Protein AF-A0A183CIY3-F1 (afdb_monomer_lite)

Foldseek 3Di:
DPPDQLLSQLQVCVVVVVVVSNVVSLVPDAVVCCDDPNVVVNVVSLVVDDPVSVVSNVVSNCVHPVDD

Sequence (68 aa):
MSDKSAICKFRLADQCGNIGMKEQLLKQMTKEDFCGENYLDNLSENNKLGPEAVKELSERHMELFGTK

pLDDT: mean 85.68, std 11.83, range [37.66, 96.06]

Organism: Globodera pallida (NCBI:txid36090)

Radius of gyration: 11.33 Å; chains: 1; bounding box: 23×24×37 Å

Structure (mmCIF, N/CA/C/O backbone):
data_AF-A0A183CIY3-F1
#
_entry.id   AF-A0A183CIY3-F1
#
loop_
_atom_site.group_PDB
_atom_site.id
_atom_site.type_symbol
_atom_site.label_atom_id
_atom_site.label_alt_id
_atom_site.label_comp_id
_atom_site.label_asym_id
_atom_site.label_entity_id
_atom_site.label_seq_id
_atom_site.pdbx_PDB_ins_code
_atom_site.Cartn_x
_atom_site.Cartn_y
_atom_site.Cartn_z
_atom_site.occupancy
_atom_site.B_iso_or_equiv
_atom_site.auth_seq_id
_atom_site.auth_comp_id
_atom_site.auth_asym_id
_atom_site.auth_atom_id
_atom_site.pdbx_PDB_model_num
ATOM 1 N N . MET A 1 1 ? -12.851 -5.072 -18.061 1.00 37.66 1 MET A N 1
ATOM 2 C CA . MET A 1 1 ? -11.654 -4.310 -17.654 1.00 37.66 1 MET A CA 1
ATOM 3 C C . MET A 1 1 ? -11.529 -4.547 -16.165 1.00 37.66 1 MET A C 1
ATOM 5 O O . MET A 1 1 ? -12.448 -4.160 -15.464 1.00 37.66 1 MET A O 1
ATOM 9 N N . SER A 1 2 ? -10.525 -5.287 -15.691 1.00 50.44 2 SER A N 1
ATOM 10 C CA . SER A 1 2 ? -10.313 -5.391 -14.241 1.00 50.44 2 SER A CA 1
ATOM 11 C C . SER A 1 2 ? -9.979 -3.987 -13.755 1.00 50.44 2 SER A C 1
ATOM 13 O O . SER A 1 2 ? -8.945 -3.446 -14.161 1.00 50.44 2 SER A O 1
ATOM 15 N N . ASP A 1 3 ? -10.864 -3.369 -12.977 1.00 65.19 3 ASP A N 1
ATO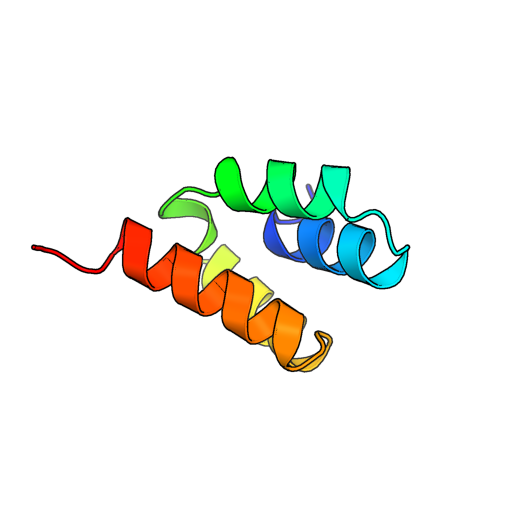M 16 C CA . ASP A 1 3 ? -10.545 -2.114 -12.312 1.00 65.19 3 ASP A CA 1
ATOM 17 C C . ASP A 1 3 ? -9.344 -2.388 -11.411 1.00 65.19 3 ASP A C 1
ATOM 19 O O . ASP A 1 3 ? -9.417 -3.155 -10.456 1.00 65.19 3 ASP A O 1
ATOM 23 N N . LYS A 1 4 ? -8.181 -1.850 -11.790 1.00 75.88 4 LYS A N 1
ATOM 24 C CA . LYS A 1 4 ? -6.945 -2.050 -11.031 1.00 75.88 4 LYS A CA 1
ATOM 25 C C . LYS A 1 4 ? -7.156 -1.523 -9.612 1.00 75.88 4 LYS A C 1
ATOM 27 O O . LYS A 1 4 ? -7.587 -0.371 -9.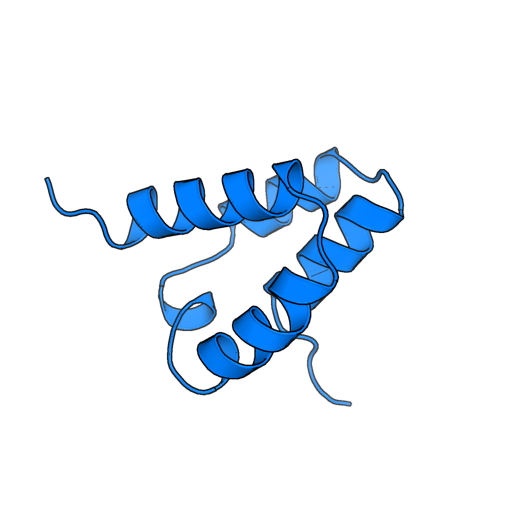460 1.00 75.88 4 LYS A O 1
ATOM 32 N N . SER A 1 5 ? -6.794 -2.333 -8.616 1.00 85.88 5 SER A N 1
ATOM 33 C CA . SER A 1 5 ? -6.833 -1.949 -7.203 1.00 85.88 5 SER A CA 1
ATOM 34 C C . SER A 1 5 ? -6.051 -0.654 -6.954 1.00 85.88 5 SER A C 1
ATOM 36 O O . SER A 1 5 ? -5.136 -0.294 -7.712 1.00 85.88 5 SER A O 1
ATOM 38 N N . ALA A 1 6 ? -6.406 0.072 -5.892 1.00 89.69 6 ALA A N 1
ATOM 39 C CA . ALA A 1 6 ? -5.728 1.315 -5.527 1.00 89.69 6 ALA A CA 1
ATOM 40 C C . ALA A 1 6 ? -4.216 1.107 -5.329 1.00 89.69 6 ALA A C 1
ATOM 42 O O . ALA A 1 6 ? -3.413 1.930 -5.772 1.00 89.69 6 ALA A O 1
ATOM 43 N N . ILE A 1 7 ? -3.813 -0.029 -4.757 1.00 88.38 7 ILE A N 1
ATOM 44 C CA . ILE A 1 7 ? -2.403 -0.363 -4.523 1.00 88.38 7 ILE A CA 1
ATOM 45 C C . ILE A 1 7 ? -1.664 -0.707 -5.821 1.00 88.38 7 ILE A C 1
ATOM 47 O O . ILE A 1 7 ? -0.518 -0.296 -6.001 1.00 88.38 7 ILE A O 1
ATOM 51 N N . CYS A 1 8 ? -2.331 -1.331 -6.795 1.00 90.50 8 CYS A N 1
ATOM 52 C CA . CYS A 1 8 ? -1.760 -1.518 -8.131 1.00 90.50 8 CYS A CA 1
ATOM 53 C C . CYS A 1 8 ? -1.494 -0.172 -8.830 1.00 90.50 8 CYS A C 1
ATOM 55 O O . CYS A 1 8 ? -0.449 0.011 -9.462 1.00 90.50 8 CYS A O 1
ATOM 57 N N . LYS A 1 9 ? -2.408 0.800 -8.692 1.00 92.00 9 LYS A N 1
ATOM 58 C CA . LYS A 1 9 ? -2.215 2.171 -9.202 1.00 92.00 9 LYS A CA 1
ATOM 59 C C . LYS A 1 9 ? -1.067 2.880 -8.477 1.00 92.00 9 LYS A C 1
ATOM 61 O O . LYS A 1 9 ? -0.251 3.519 -9.136 1.00 92.00 9 LYS A O 1
ATOM 66 N N . PHE A 1 10 ? -0.973 2.721 -7.158 1.00 93.44 10 PHE A N 1
ATOM 67 C CA . PHE A 1 10 ? 0.113 3.265 -6.341 1.00 93.44 10 PHE A CA 1
ATOM 68 C C . PHE A 1 10 ? 1.480 2.718 -6.773 1.00 93.44 10 PHE A C 1
ATOM 70 O O . PHE A 1 10 ? 2.383 3.502 -7.054 1.00 93.44 10 PHE A O 1
ATOM 77 N N . ARG A 1 11 ? 1.606 1.395 -6.956 1.00 93.00 11 ARG A N 1
ATOM 78 C CA . ARG A 1 11 ? 2.833 0.767 -7.472 1.00 93.00 11 ARG A CA 1
ATOM 79 C C . ARG A 1 11 ? 3.240 1.323 -8.831 1.00 93.00 11 ARG A C 1
ATOM 81 O O . ARG A 1 11 ? 4.416 1.577 -9.056 1.00 93.00 11 ARG A O 1
ATOM 88 N N . LEU A 1 12 ? 2.289 1.495 -9.749 1.00 93.31 12 LEU A N 1
ATOM 89 C CA . LEU A 1 12 ? 2.592 2.044 -11.073 1.00 93.31 12 LEU A CA 1
ATOM 90 C C . LEU A 1 12 ? 3.084 3.495 -10.985 1.00 93.31 12 LEU A C 1
ATOM 92 O O . LEU A 1 12 ? 4.035 3.848 -11.675 1.00 93.31 12 LEU A O 1
ATOM 96 N N . ALA A 1 13 ? 2.476 4.321 -10.130 1.00 93.62 13 ALA A N 1
ATOM 97 C CA . ALA A 1 13 ? 2.929 5.694 -9.914 1.00 93.62 13 ALA A CA 1
ATOM 98 C C . ALA A 1 13 ? 4.350 5.747 -9.324 1.00 93.62 13 ALA A C 1
ATOM 100 O O . ALA A 1 13 ? 5.166 6.538 -9.795 1.00 93.62 13 ALA A O 1
ATOM 101 N N . ASP A 1 14 ? 4.653 4.872 -8.361 1.00 93.62 14 ASP A N 1
ATOM 102 C CA . ASP A 1 14 ? 5.984 4.725 -7.760 1.00 93.62 14 ASP A CA 1
ATOM 103 C C . ASP A 1 14 ? 7.038 4.296 -8.797 1.00 93.62 14 ASP A C 1
ATOM 105 O O . ASP A 1 14 ? 8.048 4.974 -8.975 1.00 93.62 14 ASP A O 1
ATOM 109 N N . GLN A 1 15 ? 6.753 3.254 -9.588 1.00 92.62 15 GLN A N 1
ATOM 110 C CA . GLN A 1 15 ? 7.647 2.768 -10.650 1.00 92.62 15 GLN A CA 1
ATOM 111 C C . GLN A 1 15 ? 7.894 3.799 -11.758 1.00 92.62 15 GLN A C 1
ATOM 113 O O . GLN A 1 15 ? 8.976 3.834 -12.342 1.00 92.62 15 GLN A O 1
ATOM 118 N N . CYS A 1 16 ? 6.906 4.642 -12.062 1.00 93.56 16 CYS A N 1
ATOM 119 C CA . CYS A 1 16 ? 7.052 5.732 -13.024 1.00 93.56 16 CYS A CA 1
ATOM 120 C C . CYS A 1 16 ? 7.730 6.982 -12.433 1.00 93.56 16 CYS A C 1
ATOM 122 O O . CYS A 1 16 ? 7.893 7.964 -13.155 1.00 93.56 16 CYS A O 1
ATOM 124 N N . GLY A 1 17 ? 8.089 6.984 -11.143 1.00 93.19 17 GLY A N 1
ATOM 125 C CA . GLY A 1 17 ? 8.661 8.148 -10.462 1.00 93.19 17 GLY A CA 1
ATOM 126 C C . GLY A 1 17 ? 7.686 9.324 -10.325 1.00 93.19 17 GLY A C 1
ATOM 127 O O . GLY A 1 17 ? 8.110 10.462 -10.129 1.00 93.19 17 GLY A O 1
ATOM 128 N N . ASN A 1 18 ? 6.374 9.084 -10.444 1.00 94.12 18 ASN A N 1
ATOM 129 C CA . ASN A 1 18 ? 5.352 10.121 -10.331 1.00 94.12 18 ASN A CA 1
ATOM 130 C C . ASN A 1 18 ? 4.943 10.314 -8.865 1.00 94.12 18 ASN A C 1
ATOM 132 O O . ASN A 1 18 ? 3.890 9.852 -8.420 1.00 94.12 18 ASN A O 1
ATOM 136 N N . ILE A 1 19 ? 5.801 11.018 -8.126 1.00 92.75 19 ILE A N 1
ATOM 137 C CA . ILE A 1 19 ? 5.662 11.249 -6.681 1.00 92.75 19 ILE A CA 1
ATOM 138 C C . ILE A 1 19 ? 4.322 11.921 -6.348 1.00 92.75 19 ILE A C 1
ATOM 140 O O . ILE A 1 19 ? 3.605 11.459 -5.464 1.00 92.75 19 ILE A O 1
ATOM 144 N N . GLY A 1 20 ? 3.927 12.955 -7.100 1.00 94.75 20 GLY A N 1
ATOM 145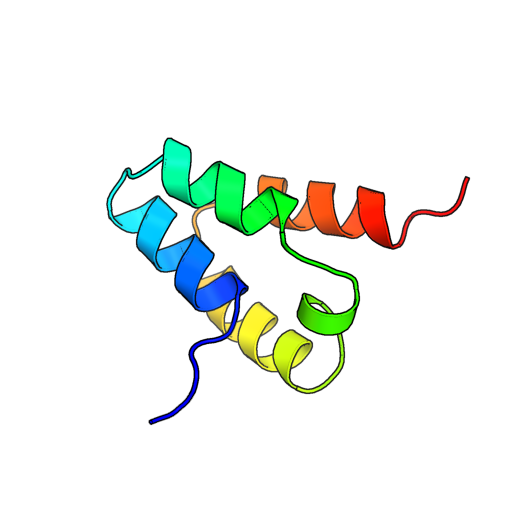 C CA . GLY A 1 20 ? 2.678 13.679 -6.840 1.00 94.75 20 GLY A CA 1
ATOM 146 C C . GLY A 1 20 ? 1.438 12.789 -6.963 1.00 94.75 20 GLY A C 1
ATOM 147 O O . GLY A 1 20 ? 0.555 12.826 -6.106 1.00 94.75 20 GLY A O 1
ATOM 148 N N . MET A 1 21 ? 1.387 11.938 -7.992 1.00 94.75 21 MET A N 1
ATOM 149 C CA . MET A 1 21 ? 0.286 10.987 -8.160 1.00 94.75 21 MET A CA 1
ATOM 150 C C . MET A 1 21 ? 0.314 9.887 -7.094 1.00 94.75 21 MET A C 1
ATOM 152 O O . MET A 1 21 ? -0.741 9.504 -6.589 1.00 94.75 21 MET A O 1
ATOM 156 N N . LYS A 1 22 ? 1.506 9.405 -6.724 1.00 94.62 22 LYS A N 1
ATOM 157 C CA . LYS A 1 22 ? 1.689 8.412 -5.659 1.00 94.62 22 LYS A CA 1
ATOM 158 C C . LYS A 1 22 ? 1.101 8.907 -4.335 1.00 94.62 22 LYS A C 1
ATOM 160 O O . LYS A 1 22 ? 0.278 8.221 -3.732 1.00 94.62 22 LYS A O 1
ATOM 165 N N . GLU A 1 23 ? 1.451 10.125 -3.929 1.00 94.81 23 GLU A N 1
ATOM 166 C CA . GLU A 1 23 ? 0.942 10.744 -2.701 1.00 94.81 23 GLU A CA 1
ATOM 167 C C . GLU A 1 23 ? -0.576 10.968 -2.731 1.00 94.81 23 GLU A C 1
ATOM 169 O O . GLU A 1 23 ? -1.258 10.769 -1.723 1.00 94.81 23 GLU A O 1
ATOM 174 N N . GLN A 1 24 ? -1.123 11.389 -3.876 1.00 96.06 24 GLN A N 1
ATOM 175 C CA . GLN A 1 24 ? -2.568 11.568 -4.037 1.00 96.06 24 GLN A CA 1
ATOM 176 C C . GLN A 1 24 ? -3.322 10.247 -3.886 1.00 96.06 24 GLN A C 1
ATOM 178 O O . GLN A 1 24 ? -4.322 10.199 -3.169 1.00 96.06 24 GLN A O 1
ATOM 183 N N . LEU A 1 25 ? -2.829 9.179 -4.518 1.00 94.38 25 LEU A N 1
ATOM 184 C CA . LEU A 1 25 ? -3.412 7.844 -4.401 1.00 94.38 25 LEU A CA 1
ATOM 185 C C . LEU A 1 25 ? -3.370 7.355 -2.953 1.00 94.38 25 LEU A C 1
ATOM 187 O O . LEU A 1 25 ? -4.393 6.917 -2.437 1.00 94.38 25 LEU A O 1
ATOM 191 N N . LEU A 1 26 ? -2.228 7.501 -2.275 1.00 93.81 26 LEU A N 1
ATOM 192 C CA . LEU A 1 26 ? -2.066 7.090 -0.879 1.00 93.81 26 LEU A CA 1
ATOM 193 C C . LEU A 1 26 ? -3.065 7.794 0.055 1.00 93.81 26 LEU A C 1
ATOM 195 O O . LEU A 1 26 ? -3.691 7.152 0.896 1.00 93.81 26 LEU A O 1
ATOM 199 N N . LYS A 1 27 ? -3.272 9.105 -0.124 1.00 94.12 27 LYS A N 1
ATOM 200 C CA . LYS A 1 27 ? -4.241 9.899 0.657 1.00 94.12 27 LYS A CA 1
ATOM 201 C C . LYS A 1 27 ? -5.696 9.514 0.386 1.00 94.12 27 LYS A C 1
ATOM 203 O O . LYS A 1 27 ? -6.532 9.657 1.276 1.00 94.12 27 LYS A O 1
ATOM 208 N N . GLN A 1 28 ? -6.004 9.066 -0.829 1.00 94.56 28 GLN A N 1
ATOM 209 C CA . GLN A 1 28 ? -7.351 8.647 -1.219 1.00 94.56 28 GLN A CA 1
ATOM 210 C C . GLN A 1 28 ? -7.689 7.226 -0.762 1.00 94.56 28 GLN A C 1
ATOM 212 O O . GLN A 1 28 ? -8.871 6.906 -0.675 1.00 94.56 28 GLN A O 1
ATOM 217 N N . MET A 1 29 ? -6.690 6.397 -0.436 1.00 93.00 29 MET A N 1
ATOM 218 C CA . MET A 1 29 ? -6.929 5.048 0.075 1.00 93.00 29 MET A CA 1
ATOM 219 C C . MET A 1 29 ? -7.722 5.081 1.380 1.00 93.00 29 MET A C 1
ATOM 221 O O . MET A 1 29 ? -7.431 5.851 2.307 1.00 93.00 29 MET A O 1
ATOM 225 N N . THR A 1 30 ? -8.704 4.195 1.442 1.00 92.50 30 THR A N 1
ATOM 226 C CA . THR A 1 30 ? -9.628 3.984 2.551 1.00 92.50 30 THR A CA 1
ATOM 227 C C . THR A 1 30 ? -9.425 2.595 3.149 1.00 92.50 30 THR A C 1
ATOM 229 O O . THR A 1 30 ? -8.656 1.789 2.636 1.00 92.50 30 THR A O 1
ATOM 232 N N . LYS A 1 31 ? -10.135 2.276 4.236 1.00 91.31 31 LYS A N 1
ATOM 233 C CA . LYS A 1 31 ? -10.073 0.946 4.865 1.00 91.31 31 LYS A CA 1
ATOM 234 C C . LYS A 1 31 ? -10.398 -0.193 3.891 1.00 91.31 31 LYS A C 1
ATOM 236 O O . LYS A 1 31 ? -9.809 -1.265 3.998 1.00 91.31 31 LYS A O 1
ATOM 241 N N . GLU A 1 32 ? -11.306 0.036 2.945 1.00 89.81 32 GLU A N 1
ATOM 242 C CA . GLU A 1 32 ? -11.737 -0.973 1.970 1.00 89.81 32 GLU A CA 1
ATOM 243 C C . GLU A 1 32 ? -10.608 -1.380 1.018 1.00 89.81 32 GLU A C 1
ATOM 245 O O . GLU A 1 32 ? -10.504 -2.548 0.646 1.00 89.81 32 GLU A O 1
ATOM 250 N N . ASP A 1 33 ? -9.700 -0.453 0.705 1.00 89.06 33 ASP A N 1
ATOM 251 C CA . ASP A 1 33 ? -8.522 -0.720 -0.125 1.00 89.06 33 ASP A CA 1
ATOM 252 C C . ASP A 1 33 ? -7.512 -1.649 0.566 1.00 89.06 33 ASP A C 1
ATOM 254 O O . ASP A 1 33 ? -6.650 -2.220 -0.095 1.00 89.06 33 ASP A O 1
ATOM 258 N N . PHE A 1 34 ? -7.627 -1.839 1.884 1.00 85.62 34 PHE A N 1
ATOM 259 C CA . PHE A 1 34 ? -6.769 -2.721 2.680 1.00 85.62 34 PHE A CA 1
ATOM 260 C C . PHE A 1 34 ? -7.468 -4.011 3.149 1.00 85.62 34 PHE A C 1
ATOM 262 O O . PHE A 1 34 ? -6.853 -4.802 3.861 1.00 85.62 34 PHE A O 1
ATOM 269 N N . CYS A 1 35 ? -8.729 -4.246 2.771 1.00 84.31 35 CYS A N 1
ATOM 270 C CA . CYS A 1 35 ? -9.543 -5.365 3.264 1.00 84.31 35 CYS A CA 1
ATOM 271 C C . CYS A 1 35 ? -9.995 -6.319 2.144 1.00 84.31 35 CYS A C 1
ATOM 273 O O . CYS A 1 35 ? -9.978 -5.978 0.966 1.00 84.31 35 CYS A O 1
ATOM 275 N N . GLY A 1 36 ? -10.459 -7.518 2.516 1.00 79.62 36 GLY A N 1
ATOM 276 C CA . GLY A 1 36 ? -11.154 -8.435 1.600 1.00 79.62 36 GLY A CA 1
ATOM 277 C C . GLY A 1 36 ? -10.306 -8.895 0.409 1.00 79.62 36 GLY A C 1
ATOM 278 O O . GLY A 1 36 ? -9.151 -9.276 0.577 1.00 79.62 36 GLY A O 1
ATOM 279 N N . GLU A 1 37 ? -10.875 -8.867 -0.798 1.00 75.88 37 GLU A N 1
ATOM 280 C CA . GLU A 1 37 ? -10.158 -9.225 -2.035 1.00 75.88 37 GLU A CA 1
ATOM 281 C C . GLU A 1 37 ? -8.984 -8.277 -2.318 1.00 75.88 37 GLU A C 1
ATOM 283 O O . GLU A 1 37 ? -7.918 -8.733 -2.737 1.00 75.88 37 GLU A O 1
ATOM 288 N N . ASN A 1 38 ? -9.117 -6.990 -1.967 1.00 74.81 38 ASN A N 1
ATOM 289 C CA . ASN A 1 38 ? -8.018 -6.035 -2.090 1.00 74.81 38 ASN A CA 1
ATOM 290 C C . ASN A 1 38 ? -6.829 -6.449 -1.219 1.00 74.81 38 ASN A C 1
ATOM 292 O O . ASN A 1 38 ? -5.699 -6.304 -1.651 1.00 74.81 38 ASN A O 1
ATOM 296 N N . TYR A 1 39 ? -7.042 -7.037 -0.036 1.00 69.12 39 TYR A N 1
ATOM 297 C CA . TYR A 1 39 ? -5.944 -7.516 0.815 1.00 69.12 39 TYR A CA 1
ATOM 298 C C . TYR A 1 39 ? -5.071 -8.586 0.129 1.00 69.12 39 TYR A C 1
ATOM 300 O O . TYR A 1 39 ? -3.845 -8.552 0.252 1.00 69.12 39 TYR A O 1
ATOM 308 N N . LEU A 1 40 ? -5.676 -9.516 -0.621 1.00 66.50 40 LEU A N 1
ATOM 309 C CA . LEU A 1 40 ? -4.936 -10.547 -1.360 1.00 66.50 40 LEU A CA 1
ATOM 310 C C . LEU A 1 40 ? -4.149 -9.947 -2.530 1.00 66.50 40 LEU A C 1
ATOM 312 O O . LEU A 1 40 ? -2.974 -10.278 -2.718 1.00 66.50 40 LEU A O 1
ATOM 316 N N . ASP A 1 41 ? -4.765 -9.021 -3.265 1.00 71.25 41 ASP A N 1
ATOM 317 C CA . ASP A 1 41 ? -4.082 -8.259 -4.310 1.00 71.25 41 ASP A CA 1
ATOM 318 C C . ASP A 1 41 ? -2.922 -7.452 -3.720 1.00 71.25 41 ASP A C 1
ATOM 320 O O . ASP A 1 41 ? -1.807 -7.496 -4.236 1.00 71.25 41 ASP A O 1
ATOM 324 N N . ASN A 1 42 ? -3.128 -6.803 -2.576 1.00 73.19 42 ASN A N 1
ATOM 325 C CA . ASN A 1 42 ? -2.104 -6.035 -1.874 1.00 73.19 42 ASN A CA 1
ATOM 326 C C . ASN A 1 42 ? -0.910 -6.901 -1.484 1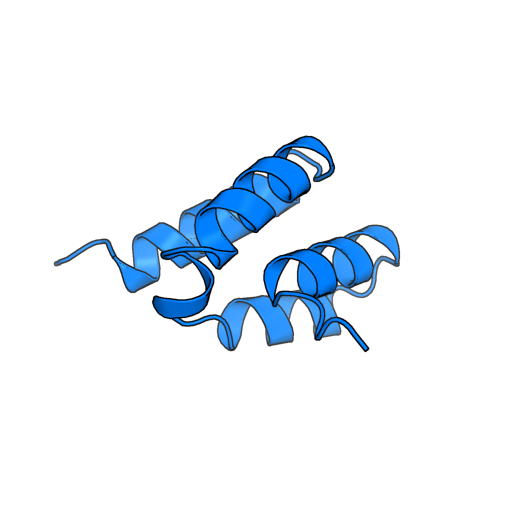.00 73.19 42 ASN A C 1
ATOM 328 O O . ASN A 1 42 ? 0.225 -6.456 -1.614 1.00 73.19 42 ASN A O 1
ATOM 332 N N . LEU A 1 43 ? -1.134 -8.143 -1.046 1.00 76.38 43 LEU A N 1
ATOM 333 C CA . LEU A 1 43 ? -0.044 -9.061 -0.719 1.00 76.38 43 LEU A CA 1
ATOM 334 C C . LEU A 1 43 ? 0.806 -9.391 -1.959 1.00 76.38 43 LEU A C 1
ATOM 336 O O . LEU A 1 43 ? 2.036 -9.398 -1.883 1.00 76.38 43 LEU A O 1
ATOM 340 N N . SER A 1 44 ? 0.167 -9.614 -3.114 1.00 80.56 44 SER A N 1
ATOM 341 C CA . SER A 1 44 ? 0.866 -9.813 -4.395 1.00 80.56 44 SER A CA 1
ATOM 342 C C . SER A 1 44 ? 1.648 -8.570 -4.819 1.00 80.56 44 SER A C 1
ATOM 344 O O . SER A 1 44 ? 2.765 -8.667 -5.332 1.00 80.56 44 SER A O 1
ATOM 346 N N . GLU A 1 45 ? 1.062 -7.393 -4.616 1.00 81.75 45 GLU A N 1
ATOM 347 C CA . GLU A 1 45 ? 1.631 -6.111 -5.015 1.00 81.75 45 GLU A CA 1
ATOM 348 C C . GLU A 1 45 ? 2.777 -5.662 -4.096 1.00 81.75 45 GLU A C 1
ATOM 350 O O . GLU A 1 45 ? 3.787 -5.179 -4.605 1.00 81.75 45 GLU A O 1
ATOM 355 N N . ASN A 1 46 ? 2.694 -5.914 -2.786 1.00 80.56 46 ASN A N 1
ATOM 356 C CA . ASN A 1 46 ? 3.751 -5.629 -1.809 1.00 80.56 46 ASN A CA 1
ATOM 357 C C . ASN A 1 46 ? 5.069 -6.327 -2.158 1.00 80.56 46 ASN A C 1
ATOM 359 O O . ASN A 1 46 ? 6.129 -5.723 -2.038 1.00 80.56 46 ASN A O 1
ATOM 363 N N . ASN A 1 47 ? 5.016 -7.558 -2.676 1.00 82.62 47 ASN A N 1
ATOM 364 C CA . ASN A 1 47 ? 6.212 -8.278 -3.131 1.00 82.62 47 ASN A CA 1
ATOM 365 C C . ASN A 1 47 ? 6.882 -7.642 -4.365 1.00 82.62 47 ASN A C 1
ATOM 367 O O . ASN A 1 47 ? 8.025 -7.964 -4.680 1.00 82.62 47 ASN A O 1
ATOM 371 N N . LYS A 1 48 ? 6.169 -6.773 -5.092 1.00 87.69 48 LYS A N 1
ATOM 372 C CA . LYS A 1 48 ? 6.647 -6.074 -6.298 1.00 87.69 48 LYS A CA 1
ATOM 373 C C . LYS A 1 48 ? 7.045 -4.622 -6.006 1.00 87.69 48 LYS A C 1
ATOM 375 O O . LYS A 1 48 ? 7.483 -3.925 -6.923 1.00 87.69 48 LYS A O 1
ATOM 380 N N . LEU A 1 49 ? 6.835 -4.159 -4.775 1.00 87.88 49 LEU A N 1
ATOM 381 C CA . LEU A 1 49 ? 7.126 -2.805 -4.318 1.00 87.88 49 LEU A CA 1
ATOM 382 C C . LEU A 1 49 ? 8.496 -2.742 -3.638 1.00 87.88 49 LEU A C 1
ATOM 384 O O . LEU A 1 49 ? 8.953 -3.701 -3.017 1.00 87.88 49 LEU A O 1
ATOM 388 N N . GLY A 1 50 ? 9.146 -1.584 -3.746 1.00 89.44 50 GLY A N 1
ATOM 389 C CA . GLY A 1 50 ? 10.354 -1.294 -2.981 1.00 89.44 50 GLY A CA 1
ATOM 390 C 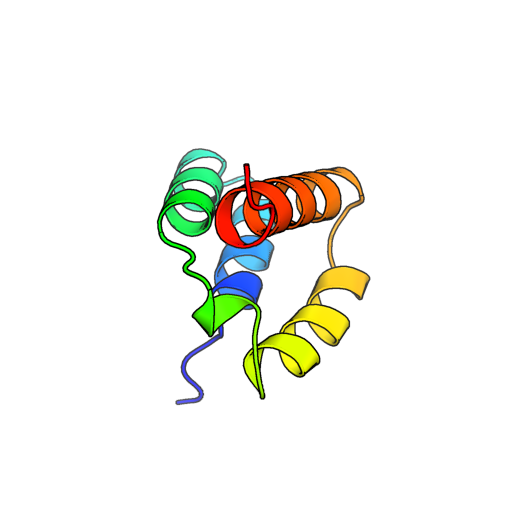C . GLY A 1 50 ? 10.055 -1.105 -1.486 1.00 89.44 50 GLY A C 1
ATOM 391 O O . GLY A 1 50 ? 8.920 -0.796 -1.115 1.00 89.44 50 GLY A O 1
ATOM 392 N N . PRO A 1 51 ? 11.068 -1.240 -0.610 1.00 89.50 51 PRO A N 1
ATOM 393 C CA . PRO A 1 51 ? 10.885 -1.156 0.842 1.00 89.50 51 PRO A CA 1
ATOM 394 C C . PRO A 1 51 ? 10.305 0.188 1.307 1.00 89.50 51 PRO A C 1
ATOM 396 O O . PRO A 1 51 ? 9.539 0.225 2.266 1.00 89.50 51 PRO A O 1
ATOM 399 N N . GLU A 1 52 ? 10.632 1.285 0.623 1.00 91.25 52 GLU A N 1
ATOM 400 C CA . GLU A 1 52 ? 10.097 2.617 0.924 1.00 91.25 52 GLU A CA 1
ATOM 401 C C . GLU A 1 52 ? 8.594 2.709 0.628 1.00 91.25 52 GLU A C 1
ATOM 403 O O . GLU A 1 52 ? 7.810 3.082 1.496 1.00 91.25 52 GLU A O 1
ATOM 408 N N . ALA A 1 53 ? 8.170 2.267 -0.554 1.00 90.69 53 ALA A N 1
ATOM 409 C CA . ALA A 1 53 ? 6.765 2.269 -0.944 1.00 90.69 53 ALA A CA 1
ATOM 410 C C . ALA A 1 53 ? 5.912 1.324 -0.069 1.00 90.69 53 ALA A C 1
ATOM 412 O O . ALA A 1 53 ? 4.769 1.637 0.266 1.00 90.69 53 ALA A O 1
ATOM 413 N N . VAL A 1 54 ? 6.477 0.193 0.376 1.00 90.88 54 VAL A N 1
ATOM 414 C CA . VAL A 1 54 ? 5.832 -0.691 1.368 1.00 90.88 54 VAL A CA 1
ATOM 415 C C . VAL A 1 54 ? 5.675 0.009 2.724 1.00 90.88 54 VAL A C 1
ATOM 417 O O . VAL A 1 54 ? 4.638 -0.139 3.374 1.00 90.88 54 VAL A O 1
ATOM 420 N N . LYS A 1 55 ? 6.672 0.791 3.158 1.00 91.62 55 LYS A N 1
ATOM 421 C CA . LYS A 1 55 ? 6.604 1.571 4.404 1.00 91.62 55 LYS A CA 1
ATOM 422 C C . LYS A 1 55 ? 5.485 2.611 4.349 1.00 91.62 55 LYS A C 1
ATOM 424 O O . LYS A 1 55 ? 4.703 2.678 5.290 1.00 91.62 55 LYS A O 1
ATOM 429 N N . GLU A 1 56 ? 5.358 3.345 3.245 1.00 93.31 56 GLU A N 1
ATOM 430 C CA . GLU A 1 56 ? 4.288 4.333 3.036 1.00 93.31 56 GLU A CA 1
ATOM 431 C C . GLU A 1 56 ? 2.884 3.701 3.121 1.00 93.31 56 GLU A C 1
ATOM 433 O O . GLU A 1 56 ? 1.999 4.225 3.800 1.00 93.31 56 GLU A O 1
ATOM 438 N N . LEU A 1 57 ? 2.679 2.533 2.495 1.00 91.81 57 LEU A N 1
ATOM 439 C CA . LEU A 1 57 ? 1.414 1.792 2.600 1.00 91.81 57 LEU A CA 1
ATOM 440 C C . LEU A 1 57 ? 1.138 1.308 4.029 1.00 91.81 57 LEU A C 1
ATOM 442 O O . LEU A 1 57 ? -0.003 1.362 4.488 1.00 91.81 57 LEU A O 1
ATOM 446 N N . SER A 1 58 ? 2.172 0.851 4.739 1.00 89.62 58 SER A N 1
ATOM 447 C CA . SER A 1 58 ? 2.068 0.415 6.136 1.00 89.62 58 SER A CA 1
ATOM 448 C C . SER A 1 58 ? 1.695 1.571 7.067 1.00 89.62 58 SER A C 1
ATOM 450 O O . SER A 1 58 ? 0.808 1.428 7.908 1.00 89.62 58 SER A O 1
ATOM 452 N N . GLU A 1 59 ? 2.305 2.744 6.880 1.00 92.69 59 GLU A N 1
ATOM 453 C CA . GLU A 1 59 ? 1.970 3.961 7.625 1.00 92.69 59 GLU A CA 1
ATOM 454 C C . GLU A 1 59 ? 0.515 4.373 7.384 1.00 92.69 59 GLU A C 1
ATOM 456 O O . GLU A 1 59 ? -0.217 4.631 8.342 1.00 92.69 59 GLU A O 1
ATOM 461 N N . ARG A 1 60 ? 0.049 4.340 6.128 1.00 92.75 60 ARG A N 1
ATOM 462 C CA . ARG A 1 60 ? -1.353 4.632 5.802 1.00 92.75 60 ARG A CA 1
ATOM 463 C C . ARG A 1 60 ? -2.319 3.611 6.402 1.00 92.75 60 ARG A C 1
ATOM 465 O O . ARG A 1 60 ? -3.375 3.984 6.909 1.00 92.75 60 ARG A O 1
ATOM 472 N N . HIS A 1 61 ? -1.962 2.330 6.388 1.00 90.56 61 HIS A N 1
ATOM 473 C CA . HIS A 1 61 ? -2.736 1.296 7.066 1.00 90.56 61 HIS A CA 1
ATOM 474 C C . HIS A 1 61 ? -2.820 1.569 8.578 1.00 90.56 61 HIS A C 1
ATOM 476 O O . HIS A 1 61 ? -3.903 1.502 9.155 1.00 90.56 61 HIS A O 1
ATOM 482 N N . MET A 1 62 ? -1.710 1.928 9.232 1.00 90.06 62 MET A N 1
ATOM 483 C CA . MET A 1 62 ? -1.720 2.303 10.651 1.00 90.06 62 MET A CA 1
ATOM 484 C C . MET A 1 62 ? -2.564 3.552 10.920 1.00 90.06 62 MET A C 1
ATOM 486 O O . MET A 1 62 ? -3.267 3.584 11.920 1.00 90.06 62 MET A O 1
ATOM 490 N N . GLU A 1 63 ? -2.557 4.552 10.040 1.00 92.00 63 GLU A N 1
ATOM 491 C CA . GLU A 1 63 ? -3.411 5.740 10.177 1.00 92.00 63 GLU A CA 1
ATOM 492 C C . GLU A 1 63 ? -4.907 5.388 10.110 1.00 92.00 63 GLU A C 1
ATOM 494 O O . GLU A 1 63 ? -5.719 5.927 10.860 1.00 92.00 63 GLU A O 1
ATOM 499 N N . LEU A 1 64 ? -5.282 4.464 9.221 1.00 91.12 64 LEU A N 1
ATOM 500 C CA . LEU A 1 64 ? -6.674 4.067 9.025 1.00 91.12 64 LEU A CA 1
ATOM 501 C C . LEU A 1 64 ? -7.176 3.108 10.116 1.00 91.12 64 LEU A C 1
ATOM 503 O O . LEU A 1 64 ? -8.317 3.240 10.566 1.00 91.12 64 LEU A O 1
ATOM 507 N N . PHE A 1 65 ? -6.365 2.127 10.521 1.00 88.88 65 PHE A N 1
ATOM 508 C CA . PHE A 1 65 ? -6.769 1.030 11.416 1.00 88.88 65 PHE A CA 1
ATOM 509 C C . PHE A 1 65 ? -6.220 1.139 12.838 1.00 88.88 65 PHE A C 1
ATOM 511 O O . PHE A 1 65 ? -6.777 0.522 13.745 1.00 88.88 65 PHE A O 1
ATOM 518 N N . GLY A 1 66 ? -5.153 1.905 13.048 1.00 85.62 66 GLY A N 1
ATOM 519 C CA . GLY A 1 66 ? -4.619 2.198 14.369 1.00 85.62 66 GLY A CA 1
ATOM 520 C C . GLY A 1 66 ? -5.573 3.115 15.120 1.00 85.62 66 GLY A C 1
ATOM 521 O O . GLY A 1 66 ? -5.582 4.328 14.930 1.00 85.62 66 GLY A O 1
ATOM 522 N N . THR A 1 67 ? -6.407 2.532 15.975 1.00 62.12 67 THR A N 1
ATOM 523 C CA . THR A 1 67 ? -7.191 3.270 16.967 1.00 62.12 67 THR A CA 1
ATOM 524 C C . THR A 1 67 ? -6.263 4.052 17.897 1.00 62.12 67 THR A C 1
ATOM 526 O O . THR A 1 67 ? -5.325 3.481 18.455 1.00 62.12 67 THR A O 1
ATOM 529 N N . LYS A 1 68 ? -6.558 5.342 18.088 1.00 47.97 68 LYS A N 1
ATOM 530 C CA . LYS A 1 68 ? -6.303 5.994 19.379 1.00 47.97 68 LYS A CA 1
ATOM 531 C C . LYS A 1 68 ? -7.197 5.377 20.445 1.00 47.97 68 LYS A C 1
ATOM 533 O O . LYS A 1 68 ? -8.361 5.070 20.101 1.00 47.97 68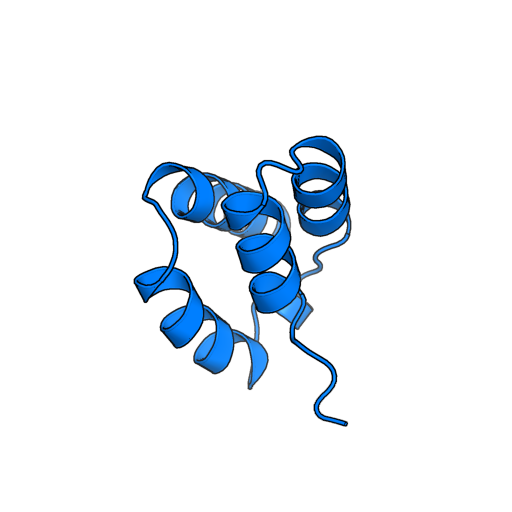 LYS A O 1
#

Secondary structure (DSSP, 8-state):
-----HHHHHHHHHHTT-HHHHHHHHHH--GGGGSHHHHHHHHHHHTTS-HHHHHHHHHHHHHHH---